Protein AF-A0A7S0UJR9-F1 (afdb_monomer_lite)

Structure (mmCIF, N/CA/C/O backbone):
data_AF-A0A7S0UJR9-F1
#
_entry.id   AF-A0A7S0UJR9-F1
#
loop_
_atom_site.group_PDB
_atom_site.id
_atom_site.type_symbol
_atom_site.label_atom_id
_atom_site.label_alt_id
_atom_site.label_comp_id
_atom_site.label_asym_id
_atom_site.label_entity_id
_atom_site.label_seq_id
_atom_site.pdbx_PDB_ins_code
_atom_site.Cartn_x
_atom_site.Cartn_y
_atom_site.Cartn_z
_atom_site.occupancy
_atom_site.B_iso_or_equiv
_atom_site.auth_seq_id
_atom_site.auth_comp_id
_atom_site.auth_asym_id
_atom_site.auth_atom_id
_atom_site.pdbx_PDB_model_num
ATOM 1 N N . ARG A 1 1 ? 11.103 0.923 15.048 1.00 47.22 1 ARG A N 1
ATOM 2 C CA . ARG A 1 1 ? 11.325 0.414 13.676 1.00 47.22 1 ARG A CA 1
ATOM 3 C C . ARG A 1 1 ? 12.821 0.228 13.534 1.00 47.22 1 ARG A C 1
ATOM 5 O O . ARG A 1 1 ? 13.529 1.209 13.718 1.00 47.22 1 ARG A O 1
ATOM 12 N N . GLU A 1 2 ? 13.294 -0.996 13.323 1.00 46.06 2 GLU A N 1
ATOM 13 C CA . GLU A 1 2 ? 14.682 -1.187 12.899 1.00 46.06 2 GLU A CA 1
ATOM 14 C C . GLU A 1 2 ? 14.841 -0.524 11.530 1.00 46.06 2 GLU A C 1
ATOM 16 O O . GLU A 1 2 ? 13.957 -0.604 10.675 1.00 46.06 2 GLU A O 1
ATOM 21 N N . SER A 1 3 ? 15.898 0.263 11.382 1.00 57.94 3 SER A N 1
ATOM 22 C CA . SER A 1 3 ? 16.197 0.978 10.153 1.00 57.94 3 SER A CA 1
ATOM 23 C C . SER A 1 3 ? 16.752 -0.008 9.132 1.00 57.94 3 SER A C 1
ATOM 25 O O . SER A 1 3 ? 17.886 -0.463 9.271 1.00 57.94 3 SER A O 1
ATOM 27 N N . GLU A 1 4 ? 15.960 -0.327 8.115 1.00 77.19 4 GLU A N 1
ATOM 28 C CA . GLU A 1 4 ? 16.410 -1.133 6.982 1.00 77.19 4 GLU A CA 1
ATOM 29 C C . GLU A 1 4 ? 17.461 -0.357 6.169 1.00 77.19 4 GLU A C 1
ATOM 31 O O . GLU A 1 4 ? 17.364 0.863 5.997 1.00 77.19 4 GLU A O 1
ATOM 36 N N . SER A 1 5 ? 18.479 -1.054 5.660 1.00 91.69 5 SER A N 1
ATOM 37 C CA . SER A 1 5 ? 19.531 -0.459 4.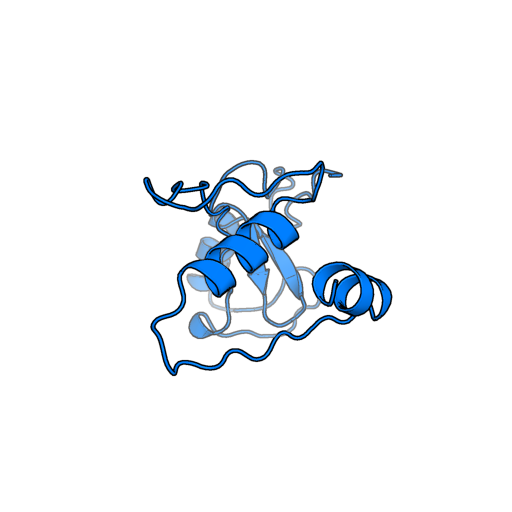823 1.00 91.69 5 SER A CA 1
ATOM 38 C C . SER A 1 5 ? 19.369 -0.880 3.364 1.00 91.69 5 SER A C 1
ATOM 40 O O . SER A 1 5 ? 18.980 -2.003 3.049 1.00 91.69 5 SER A O 1
ATOM 42 N N . CYS A 1 6 ? 19.652 0.036 2.439 1.00 93.62 6 CYS A N 1
ATOM 43 C CA . CYS A 1 6 ? 19.583 -0.245 1.014 1.00 93.62 6 CYS A CA 1
ATOM 44 C C . CYS A 1 6 ? 20.657 -1.279 0.626 1.00 93.62 6 CYS A C 1
ATOM 46 O O . CYS A 1 6 ? 21.844 -0.997 0.793 1.00 93.62 6 CYS A O 1
ATOM 48 N N . PRO A 1 7 ? 20.307 -2.404 -0.023 1.00 93.12 7 PRO A N 1
ATOM 49 C CA . PRO A 1 7 ? 21.271 -3.448 -0.394 1.00 93.12 7 PRO A CA 1
ATOM 50 C C . PRO A 1 7 ? 22.258 -3.017 -1.495 1.00 93.12 7 PRO A C 1
ATOM 52 O O . PRO A 1 7 ? 23.166 -3.765 -1.840 1.00 93.12 7 PRO A O 1
ATOM 55 N N . VAL A 1 8 ? 22.068 -1.831 -2.089 1.00 94.12 8 VAL A N 1
ATOM 56 C CA . VAL A 1 8 ? 22.910 -1.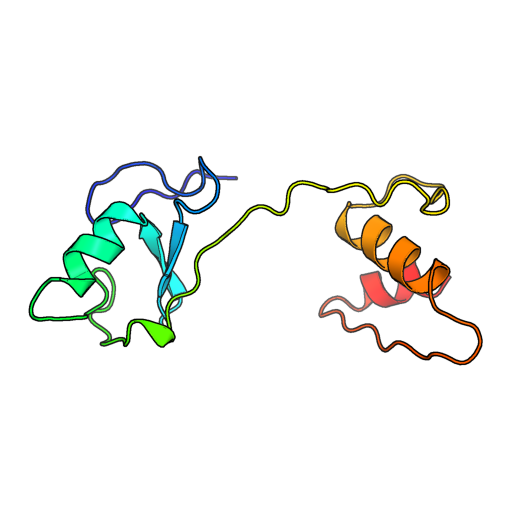304 -3.176 1.00 94.12 8 VAL A CA 1
ATOM 57 C C . VAL A 1 8 ? 23.928 -0.281 -2.672 1.00 94.12 8 VAL A C 1
ATOM 59 O O . VAL A 1 8 ? 25.074 -0.303 -3.110 1.00 94.12 8 VAL A O 1
ATOM 62 N N . CYS A 1 9 ? 23.521 0.636 -1.790 1.00 94.69 9 CYS A N 1
ATOM 63 C CA . CYS A 1 9 ? 24.383 1.721 -1.303 1.00 94.69 9 CYS A CA 1
ATOM 64 C C . CYS A 1 9 ? 24.642 1.688 0.206 1.00 94.69 9 CYS A C 1
ATOM 66 O O . CYS A 1 9 ? 25.361 2.552 0.692 1.00 94.69 9 CYS A O 1
ATOM 68 N N . ALA A 1 10 ? 24.050 0.736 0.935 1.00 93.00 10 ALA A N 1
ATOM 69 C CA . ALA A 1 10 ? 24.105 0.609 2.393 1.00 93.00 10 ALA A CA 1
ATOM 70 C C . ALA A 1 10 ? 23.595 1.836 3.184 1.00 93.00 10 ALA A C 1
ATOM 72 O O . ALA A 1 10 ? 23.702 1.865 4.406 1.00 93.00 10 ALA A O 1
ATOM 73 N N . GLU A 1 11 ? 23.003 2.834 2.515 1.00 92.12 11 GLU A N 1
ATOM 74 C CA . GLU A 1 11 ? 22.324 3.955 3.176 1.00 92.12 11 GLU A CA 1
ATOM 75 C C . GLU A 1 11 ? 21.006 3.479 3.803 1.00 92.12 11 GLU A C 1
ATOM 77 O O . GLU A 1 11 ? 20.301 2.644 3.229 1.00 92.12 11 GLU A O 1
ATOM 82 N N . THR A 1 12 ? 20.651 4.036 4.959 1.00 89.94 12 THR A N 1
ATOM 83 C CA . THR A 1 12 ? 19.357 3.808 5.613 1.00 89.94 12 THR A CA 1
ATOM 84 C C . THR A 1 12 ? 18.196 4.235 4.715 1.00 89.94 12 THR A C 1
ATOM 86 O O . THR A 1 12 ? 18.205 5.345 4.187 1.00 89.94 12 THR A O 1
ATOM 89 N N . ILE A 1 13 ? 17.175 3.385 4.582 1.00 89.81 13 ILE A N 1
ATOM 90 C CA . ILE A 1 13 ? 15.942 3.668 3.832 1.00 89.81 13 ILE A CA 1
ATOM 91 C C . ILE A 1 13 ? 14.743 3.809 4.766 1.00 89.81 13 ILE A C 1
ATOM 93 O O . ILE A 1 13 ? 14.697 3.209 5.836 1.00 89.81 13 ILE A O 1
ATOM 97 N N . GLY A 1 14 ? 13.763 4.622 4.366 1.00 79.62 14 GLY A N 1
ATOM 98 C CA . GLY A 1 14 ? 12.577 4.904 5.185 1.00 79.62 14 GLY A CA 1
ATOM 99 C C . GLY A 1 14 ? 12.792 5.961 6.276 1.00 79.62 14 GLY A C 1
ATOM 100 O O . GLY A 1 14 ? 11.911 6.159 7.100 1.00 79.62 14 GLY A O 1
ATOM 101 N N . ALA A 1 15 ? 13.938 6.655 6.278 1.00 78.94 15 ALA A N 1
ATOM 102 C CA . ALA A 1 15 ? 14.170 7.828 7.131 1.00 78.94 15 ALA A CA 1
ATOM 103 C C . ALA A 1 15 ? 13.532 9.116 6.573 1.00 78.94 15 ALA A C 1
ATOM 105 O O . ALA A 1 15 ? 13.429 10.113 7.284 1.00 78.94 15 ALA A O 1
ATOM 106 N N . LYS A 1 16 ? 13.164 9.116 5.287 1.00 77.88 16 LYS A N 1
ATOM 107 C CA . LYS A 1 16 ? 12.505 10.219 4.585 1.00 77.88 16 LYS A CA 1
ATOM 108 C C . LYS A 1 16 ? 11.374 9.668 3.730 1.00 77.88 16 LYS A C 1
ATOM 110 O O . LYS A 1 16 ? 11.513 8.594 3.137 1.00 77.88 16 LYS A O 1
ATOM 115 N N . GLU A 1 17 ? 10.298 10.434 3.637 1.00 73.75 17 GLU A N 1
ATOM 116 C CA . GLU A 1 17 ? 9.184 10.149 2.742 1.00 73.75 17 GLU A CA 1
ATOM 117 C C . GLU A 1 17 ? 9.665 10.003 1.287 1.00 73.75 17 GLU A C 1
ATOM 119 O O . GLU A 1 17 ? 10.524 10.755 0.819 1.00 73.75 17 GLU A O 1
ATOM 124 N N . GLY A 1 18 ? 9.146 9.001 0.573 1.00 77.69 18 GLY A N 1
ATOM 125 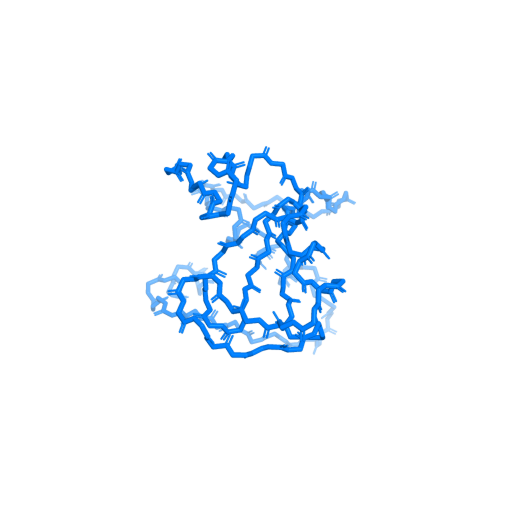C CA . GLY A 1 18 ? 9.462 8.771 -0.837 1.00 77.69 18 GLY A CA 1
ATOM 126 C C . GLY A 1 18 ? 10.860 8.204 -1.106 1.00 77.69 18 GLY A C 1
ATOM 127 O O . GLY A 1 18 ? 11.197 7.950 -2.261 1.00 77.69 18 GLY A O 1
ATOM 128 N N . ASP A 1 19 ? 11.682 7.967 -0.077 1.00 87.62 19 ASP A N 1
ATOM 129 C CA . ASP A 1 19 ? 13.036 7.418 -0.243 1.00 87.62 19 ASP A CA 1
ATOM 130 C C . ASP A 1 19 ? 13.069 5.880 -0.251 1.00 87.62 19 ASP A C 1
ATOM 132 O O . ASP A 1 19 ? 14.099 5.283 -0.555 1.00 87.62 19 ASP A O 1
ATOM 136 N N . MET A 1 20 ? 11.946 5.214 0.033 1.00 91.25 20 MET A N 1
ATOM 137 C CA . MET A 1 20 ? 11.812 3.755 -0.004 1.00 91.25 20 MET A CA 1
ATOM 138 C C . MET A 1 20 ? 10.954 3.313 -1.194 1.00 91.25 20 MET A C 1
ATOM 140 O O . MET A 1 20 ? 9.836 3.791 -1.386 1.00 91.25 20 MET A O 1
ATOM 144 N N . VAL A 1 21 ? 11.466 2.353 -1.966 1.00 93.88 21 VAL A N 1
ATOM 145 C CA . VAL A 1 21 ? 10.751 1.712 -3.076 1.00 93.88 21 VAL A CA 1
ATOM 146 C C . VAL A 1 21 ? 10.680 0.209 -2.845 1.00 93.88 21 VAL A C 1
ATOM 148 O O . VAL A 1 21 ? 11.696 -0.432 -2.568 1.00 93.88 21 VAL A O 1
ATOM 151 N N . VAL A 1 22 ? 9.487 -0.358 -3.000 1.00 94.94 22 VAL A N 1
ATOM 152 C CA . VAL A 1 22 ? 9.223 -1.796 -2.929 1.00 94.94 22 VAL A CA 1
ATOM 153 C C . VAL A 1 22 ? 9.129 -2.354 -4.347 1.00 94.94 22 VAL A C 1
ATOM 155 O O . VAL A 1 22 ? 8.344 -1.883 -5.173 1.00 94.94 22 VAL A O 1
ATOM 158 N N . LEU A 1 23 ? 9.948 -3.363 -4.645 1.00 95.06 23 LEU A N 1
ATOM 159 C CA . LEU A 1 23 ? 9.896 -4.097 -5.911 1.00 95.06 23 LEU A CA 1
ATOM 160 C C . LEU A 1 23 ? 8.743 -5.117 -5.882 1.00 95.06 23 LEU A C 1
ATOM 162 O O . LEU A 1 23 ? 8.389 -5.592 -4.805 1.00 95.06 23 LEU A O 1
ATOM 166 N N . PRO A 1 24 ? 8.252 -5.611 -7.036 1.00 95.31 24 PRO A N 1
ATOM 167 C CA . PRO A 1 24 ? 7.179 -6.623 -7.085 1.00 95.31 24 PRO A CA 1
ATOM 168 C C . PRO A 1 24 ? 7.540 -7.976 -6.441 1.00 95.31 24 PRO A C 1
ATOM 170 O O . PRO A 1 24 ? 6.708 -8.870 -6.322 1.00 95.31 24 PRO A O 1
ATOM 173 N N . CYS A 1 25 ? 8.800 -8.160 -6.044 1.00 95.69 25 CYS A N 1
ATOM 174 C CA . CYS A 1 25 ? 9.270 -9.308 -5.272 1.00 95.69 25 CYS A CA 1
ATOM 175 C C . CYS A 1 25 ? 9.252 -9.087 -3.748 1.00 95.69 25 CYS A C 1
ATOM 177 O O . CYS A 1 25 ? 9.730 -9.955 -3.028 1.00 95.69 25 CYS A O 1
ATOM 179 N N . GLY A 1 26 ? 8.789 -7.928 -3.270 1.00 93.00 26 GLY A N 1
ATOM 180 C CA . GLY A 1 26 ? 8.746 -7.549 -1.854 1.00 93.00 26 GLY A CA 1
ATOM 181 C C . GLY A 1 26 ? 10.035 -6.929 -1.303 1.00 93.00 26 GLY A C 1
ATOM 182 O O . GLY A 1 26 ? 10.015 -6.347 -0.225 1.00 93.00 26 GLY A O 1
ATOM 183 N N . HIS A 1 27 ? 11.156 -6.999 -2.027 1.00 95.06 27 HIS A N 1
ATOM 184 C CA . HIS A 1 27 ? 12.411 -6.404 -1.563 1.00 95.06 27 HIS A CA 1
ATOM 185 C C . HIS A 1 27 ? 12.420 -4.879 -1.698 1.00 95.06 27 HIS A C 1
ATOM 187 O O . HIS A 1 27 ? 11.948 -4.331 -2.697 1.00 95.06 27 HIS A O 1
ATOM 193 N N . MET A 1 28 ? 13.042 -4.219 -0.722 1.00 94.19 28 MET A N 1
ATOM 194 C CA . MET A 1 28 ? 13.112 -2.763 -0.616 1.00 94.19 28 MET A CA 1
ATOM 195 C C . MET A 1 28 ? 14.472 -2.224 -1.071 1.00 94.19 28 MET A C 1
ATOM 197 O O . MET A 1 28 ? 15.514 -2.839 -0.839 1.00 94.19 28 MET A O 1
ATOM 201 N N . ILE A 1 29 ? 14.461 -1.073 -1.745 1.00 94.44 29 ILE A N 1
ATOM 202 C CA . ILE A 1 29 ? 15.650 -0.359 -2.237 1.00 94.44 29 ILE A CA 1
ATOM 203 C C . ILE A 1 29 ? 15.392 1.148 -2.114 1.00 94.44 29 ILE A C 1
ATOM 205 O O . ILE A 1 29 ? 14.246 1.586 -2.212 1.00 94.44 29 ILE A O 1
ATOM 209 N N . CYS A 1 30 ? 16.439 1.963 -1.939 1.00 94.56 30 CYS A N 1
ATOM 210 C CA . CYS A 1 30 ? 16.261 3.415 -1.951 1.00 94.56 30 CYS A CA 1
ATOM 211 C C . CYS A 1 30 ? 15.835 3.940 -3.333 1.00 94.56 30 CYS A C 1
ATOM 213 O O . CYS A 1 30 ? 16.192 3.375 -4.381 1.00 94.56 30 CYS A O 1
ATOM 215 N N . PHE A 1 31 ? 15.125 5.068 -3.360 1.00 93.38 31 PHE A N 1
ATOM 216 C CA . PHE A 1 31 ? 14.657 5.682 -4.606 1.00 93.38 31 PHE A CA 1
ATOM 217 C C . PHE A 1 31 ? 15.816 6.019 -5.560 1.00 93.38 31 PHE A C 1
ATOM 219 O O . PHE A 1 31 ? 15.759 5.733 -6.761 1.00 93.38 31 PHE A O 1
ATOM 226 N N . LYS A 1 32 ? 16.934 6.532 -5.023 1.00 94.25 32 LYS A N 1
ATOM 227 C CA . LYS A 1 32 ? 18.140 6.860 -5.807 1.00 94.25 32 LYS A CA 1
ATOM 228 C C . LYS A 1 32 ? 18.705 5.645 -6.549 1.00 94.25 32 LYS A C 1
ATOM 230 O O . LYS A 1 32 ? 19.056 5.750 -7.725 1.00 94.25 32 LYS A O 1
ATOM 235 N N . CYS A 1 33 ? 18.812 4.498 -5.876 1.00 94.94 33 CYS A N 1
ATOM 236 C CA . CYS A 1 33 ? 19.354 3.279 -6.477 1.00 94.94 33 CYS A CA 1
ATOM 237 C C . CYS A 1 33 ? 18.369 2.649 -7.461 1.00 94.94 33 CYS A C 1
ATOM 239 O O . CYS A 1 33 ? 18.788 2.181 -8.519 1.00 94.94 33 CYS A O 1
ATOM 241 N N . THR A 1 34 ? 17.069 2.728 -7.180 1.00 94.81 34 THR A N 1
ATOM 242 C CA . THR A 1 34 ? 16.027 2.296 -8.118 1.00 94.81 34 THR A CA 1
ATOM 243 C C . THR A 1 34 ? 16.125 3.048 -9.448 1.00 94.81 34 THR A C 1
ATOM 245 O O . THR A 1 34 ? 16.170 2.414 -10.501 1.00 94.81 34 THR A O 1
ATOM 248 N N . ARG A 1 35 ? 16.286 4.382 -9.427 1.00 93.94 35 ARG A N 1
ATOM 249 C CA . ARG A 1 35 ? 16.495 5.177 -10.654 1.00 93.94 35 ARG A CA 1
ATOM 250 C C . ARG A 1 35 ? 17.719 4.729 -11.453 1.00 93.94 35 ARG A C 1
ATOM 252 O O . ARG A 1 35 ? 17.641 4.633 -12.674 1.00 93.94 35 ARG A O 1
ATOM 259 N N . LYS A 1 36 ? 18.838 4.423 -10.786 1.00 94.00 36 LYS A N 1
ATOM 260 C CA . LYS A 1 36 ? 20.046 3.912 -11.462 1.00 94.00 36 LYS A CA 1
ATOM 261 C C . LYS A 1 36 ? 19.780 2.577 -12.167 1.00 94.00 36 LYS A C 1
ATOM 263 O O . LYS A 1 36 ? 20.228 2.393 -13.294 1.00 94.00 36 LYS A O 1
ATOM 268 N N . ILE A 1 37 ? 19.024 1.674 -11.538 1.00 93.81 37 ILE A N 1
ATOM 269 C CA . ILE A 1 37 ? 18.656 0.375 -12.128 1.00 93.81 37 ILE A CA 1
ATOM 270 C C . ILE A 1 37 ? 17.725 0.556 -13.335 1.00 93.81 37 ILE A C 1
ATOM 272 O O . ILE A 1 37 ? 17.889 -0.143 -14.332 1.00 93.81 37 ILE A O 1
ATOM 276 N N . LEU A 1 38 ? 16.780 1.500 -13.274 1.00 92.44 38 LEU A N 1
ATOM 277 C CA . LEU A 1 38 ? 15.836 1.772 -14.365 1.00 92.44 38 LEU A CA 1
ATOM 278 C C . LEU A 1 38 ? 16.504 2.334 -15.628 1.00 92.44 38 LEU A C 1
ATOM 280 O O . LEU A 1 38 ? 16.070 2.002 -16.732 1.00 92.44 38 LEU A O 1
ATOM 284 N N . ILE A 1 39 ? 17.550 3.153 -15.457 1.00 92.06 39 ILE A N 1
ATOM 285 C CA . ILE A 1 39 ? 18.372 3.701 -16.552 1.00 92.06 39 ILE A CA 1
ATOM 286 C C . ILE A 1 39 ? 19.290 2.622 -17.150 1.00 92.06 39 ILE A C 1
ATOM 288 O O . ILE A 1 39 ? 19.625 2.670 -18.332 1.00 92.06 39 ILE A O 1
ATOM 292 N N . GLY A 1 40 ? 19.709 1.649 -16.338 1.00 84.94 40 GLY A N 1
ATOM 293 C CA . GLY A 1 40 ? 20.543 0.538 -16.777 1.00 84.94 40 GLY A CA 1
ATOM 294 C C . GLY A 1 40 ? 19.833 -0.433 -17.728 1.00 84.94 40 GLY A C 1
ATOM 295 O O . GLY A 1 40 ? 18.614 -0.453 -17.875 1.00 84.94 40 GLY A O 1
ATOM 296 N N . SER A 1 41 ? 20.619 -1.310 -18.351 1.00 73.81 41 SER A N 1
ATOM 297 C CA . SER A 1 41 ? 20.147 -2.289 -19.341 1.00 73.81 41 SER A CA 1
ATOM 298 C C . SER A 1 41 ? 19.450 -3.520 -18.742 1.00 73.81 41 SER A C 1
ATOM 300 O O . SER A 1 41 ? 18.803 -4.272 -19.467 1.00 73.81 41 SER A O 1
ATOM 302 N N . SER A 1 42 ? 19.554 -3.752 -17.427 1.00 83.12 42 SER A N 1
ATOM 303 C CA . SER A 1 42 ? 19.008 -4.940 -16.757 1.00 83.12 42 SER A CA 1
ATOM 304 C C . SER A 1 42 ? 18.161 -4.569 -15.539 1.00 83.12 42 SER A C 1
ATOM 306 O O . SER A 1 42 ? 18.678 -4.407 -14.433 1.00 83.12 42 SER A O 1
ATOM 308 N N . ARG A 1 43 ? 16.839 -4.540 -15.723 1.00 91.25 43 ARG A N 1
ATOM 309 C CA . ARG A 1 43 ? 15.845 -4.284 -14.668 1.00 91.25 43 ARG A CA 1
ATOM 310 C C . ARG A 1 43 ? 15.609 -5.533 -13.817 1.00 91.25 43 ARG A C 1
ATOM 312 O O . ARG A 1 43 ? 14.659 -6.281 -14.043 1.00 91.25 43 ARG A O 1
ATOM 319 N N . ARG A 1 44 ? 16.525 -5.802 -12.883 1.00 95.31 44 ARG A N 1
ATOM 320 C CA . ARG A 1 44 ? 16.489 -6.965 -11.981 1.00 95.31 44 ARG A CA 1
ATOM 321 C C . ARG A 1 44 ? 16.702 -6.556 -10.529 1.00 95.31 44 ARG A C 1
ATOM 323 O O . ARG A 1 44 ? 17.486 -5.657 -10.242 1.00 95.31 44 ARG A O 1
ATOM 330 N N . CYS A 1 45 ? 16.000 -7.229 -9.620 1.00 95.12 45 CYS A N 1
ATOM 331 C CA . CYS A 1 45 ? 16.154 -7.036 -8.181 1.00 95.12 45 CYS A CA 1
ATOM 332 C C . CYS A 1 45 ? 17.590 -7.392 -7.737 1.00 95.12 45 CYS A C 1
ATOM 334 O O . CYS A 1 45 ? 18.032 -8.502 -8.032 1.00 95.12 45 CYS A O 1
ATOM 336 N N . PRO A 1 46 ? 18.302 -6.536 -6.985 1.00 93.62 46 PRO A N 1
ATOM 337 C CA . PRO A 1 46 ? 19.629 -6.855 -6.454 1.00 93.62 46 PRO A CA 1
ATOM 338 C C . PRO A 1 46 ? 19.645 -8.038 -5.477 1.00 93.62 46 PRO A C 1
ATOM 340 O O . PRO A 1 46 ? 20.634 -8.757 -5.430 1.00 93.62 46 PRO A O 1
ATOM 343 N N . ASN A 1 47 ? 18.547 -8.280 -4.748 1.00 94.69 47 ASN A N 1
ATOM 344 C CA . ASN A 1 47 ? 18.465 -9.371 -3.769 1.00 94.69 47 ASN A CA 1
ATOM 345 C C . ASN A 1 47 ? 18.174 -10.731 -4.417 1.00 94.69 47 ASN A C 1
ATOM 347 O O . ASN A 1 47 ? 18.893 -11.699 -4.201 1.00 94.69 47 ASN A O 1
ATOM 351 N N . CYS A 1 48 ? 17.117 -10.819 -5.232 1.00 96.38 48 CYS A N 1
ATOM 352 C CA . CYS A 1 48 ? 16.632 -12.102 -5.761 1.00 96.38 48 CYS A CA 1
ATOM 353 C C . CYS A 1 48 ? 16.780 -12.261 -7.281 1.00 96.38 48 CYS A C 1
ATOM 355 O O . CYS A 1 48 ? 16.420 -13.297 -7.834 1.00 96.38 48 CYS A O 1
ATOM 357 N N . ARG A 1 49 ? 17.282 -11.237 -7.984 1.00 95.06 49 ARG A N 1
ATOM 358 C CA . ARG A 1 49 ? 17.459 -11.194 -9.450 1.00 95.06 49 ARG A CA 1
ATOM 359 C C . ARG A 1 49 ? 16.177 -11.326 -10.282 1.00 95.06 49 ARG A C 1
ATOM 361 O O . ARG A 1 49 ? 16.269 -11.359 -11.510 1.00 95.06 49 ARG A O 1
ATOM 368 N N . ARG A 1 50 ? 14.990 -11.322 -9.660 1.00 96.75 50 ARG A N 1
ATOM 369 C CA . ARG A 1 50 ? 13.700 -11.272 -10.367 1.00 96.75 50 ARG A CA 1
ATOM 370 C C . ARG A 1 50 ? 13.613 -10.003 -11.222 1.00 96.75 50 ARG A C 1
ATOM 372 O O . ARG A 1 50 ? 13.929 -8.912 -10.741 1.00 96.75 50 ARG A O 1
ATOM 379 N N . GLY A 1 51 ? 13.222 -10.162 -12.486 1.00 95.56 51 GLY A N 1
ATOM 380 C CA . GLY A 1 51 ? 12.976 -9.044 -13.397 1.00 95.56 51 GLY A CA 1
ATOM 381 C C . GLY A 1 51 ? 11.726 -8.256 -13.004 1.00 95.56 51 GLY A C 1
ATOM 382 O O . GLY A 1 51 ? 10.803 -8.830 -12.426 1.00 95.56 51 GLY A O 1
ATOM 383 N N . PHE A 1 52 ? 11.700 -6.961 -13.306 1.00 94.38 52 PHE A N 1
ATOM 384 C CA . PHE A 1 52 ? 10.556 -6.089 -13.027 1.00 94.38 52 PHE A CA 1
ATOM 385 C C . PHE A 1 52 ? 10.414 -4.978 -14.074 1.00 94.38 52 PHE A C 1
ATOM 387 O O . PHE A 1 52 ? 11.377 -4.609 -14.754 1.00 94.38 52 PHE A O 1
ATOM 394 N N . LYS A 1 53 ? 9.208 -4.424 -14.192 1.00 93.25 53 LYS A N 1
ATOM 395 C CA . LYS A 1 53 ? 8.894 -3.220 -14.966 1.00 93.25 53 LYS A CA 1
ATOM 396 C C . LYS A 1 53 ? 8.747 -2.021 -14.032 1.00 93.25 53 LYS A C 1
ATOM 398 O O . LYS A 1 53 ? 8.426 -2.161 -12.860 1.00 93.25 53 LYS A O 1
ATOM 403 N N . GLU A 1 54 ? 8.963 -0.826 -14.572 1.00 91.88 54 GLU A N 1
ATOM 404 C CA . GLU A 1 54 ? 8.858 0.427 -13.812 1.00 91.88 54 GLU A CA 1
ATOM 405 C C . GLU A 1 54 ? 7.452 0.661 -13.243 1.00 91.88 54 GLU A C 1
ATOM 407 O O . GLU A 1 54 ? 7.317 1.054 -12.092 1.00 91.88 54 GLU A O 1
ATOM 412 N N . ALA A 1 55 ? 6.413 0.321 -14.011 1.00 91.38 55 ALA A N 1
ATOM 413 C CA . ALA A 1 55 ? 5.015 0.442 -13.592 1.00 91.38 55 ALA A CA 1
ATOM 414 C C . ALA A 1 55 ? 4.617 -0.487 -12.425 1.00 91.38 55 ALA A C 1
ATOM 416 O O . ALA A 1 55 ? 3.524 -0.352 -11.890 1.00 91.38 55 ALA A O 1
ATOM 417 N N . GLU A 1 56 ? 5.473 -1.441 -12.047 1.00 90.50 56 GLU A N 1
ATOM 418 C CA . GLU A 1 56 ? 5.226 -2.394 -10.954 1.00 90.50 56 GLU A CA 1
ATOM 419 C C . GLU A 1 56 ? 5.899 -1.967 -9.638 1.00 90.50 56 GLU A C 1
ATOM 421 O O . GLU A 1 56 ? 5.874 -2.710 -8.658 1.00 90.50 56 GLU A O 1
ATOM 426 N N . LEU A 1 57 ? 6.557 -0.805 -9.617 1.00 92.81 57 LEU A N 1
ATOM 427 C CA . LEU A 1 57 ? 7.245 -0.286 -8.440 1.00 92.81 57 LEU A CA 1
ATOM 428 C C . LEU A 1 57 ? 6.276 0.489 -7.546 1.00 92.81 57 LEU A C 1
ATOM 430 O O . LEU A 1 57 ? 5.536 1.347 -8.024 1.00 92.81 57 LEU A O 1
ATOM 434 N N . ALA A 1 58 ? 6.337 0.238 -6.239 1.00 92.75 58 ALA A N 1
ATOM 435 C CA . ALA A 1 58 ? 5.584 0.995 -5.245 1.00 92.75 58 ALA A CA 1
ATOM 436 C C . ALA A 1 58 ? 6.529 1.909 -4.459 1.00 92.75 58 ALA A C 1
ATOM 438 O O . ALA A 1 58 ? 7.483 1.436 -3.841 1.00 92.75 58 ALA A O 1
ATOM 439 N N . ILE A 1 59 ? 6.271 3.216 -4.480 1.00 90.38 59 ILE A N 1
ATOM 440 C CA . ILE A 1 59 ? 7.006 4.199 -3.675 1.00 90.38 59 ILE A CA 1
ATOM 441 C C . ILE A 1 59 ? 6.246 4.390 -2.364 1.00 90.38 59 ILE A C 1
ATOM 443 O O . ILE A 1 59 ? 5.034 4.603 -2.375 1.00 90.38 59 ILE A O 1
ATOM 447 N N . VAL A 1 60 ? 6.953 4.291 -1.240 1.00 85.75 60 VAL A N 1
ATOM 448 C CA . VAL A 1 60 ? 6.356 4.446 0.087 1.00 85.75 60 VAL A CA 1
ATOM 449 C C . VAL A 1 60 ? 6.368 5.920 0.469 1.00 85.75 60 VAL A C 1
ATOM 451 O O . VAL A 1 60 ? 7.429 6.523 0.642 1.00 85.75 60 VAL A O 1
ATOM 454 N N . PHE A 1 61 ? 5.172 6.474 0.619 1.00 80.06 61 PHE A N 1
ATOM 455 C CA . PHE A 1 61 ? 4.934 7.800 1.170 1.00 80.06 61 PHE A CA 1
ATOM 456 C C . PHE A 1 61 ? 4.360 7.639 2.580 1.00 80.06 61 PHE A C 1
ATOM 458 O O . PHE A 1 61 ? 3.469 6.812 2.796 1.00 80.06 61 PHE A O 1
ATOM 465 N N . GLU A 1 62 ? 4.882 8.386 3.547 1.00 68.25 62 GLU A N 1
ATOM 466 C CA . GLU A 1 62 ? 4.176 8.598 4.802 1.00 68.25 62 GLU A CA 1
ATOM 467 C C . GLU A 1 62 ? 3.095 9.627 4.495 1.00 68.25 62 GLU A C 1
ATOM 469 O O . GLU A 1 62 ? 3.404 10.760 4.154 1.00 68.25 62 GLU A O 1
ATOM 474 N N . GLN A 1 63 ? 1.822 9.235 4.567 1.00 58.75 63 GLN A N 1
ATOM 475 C CA . GLN A 1 63 ? 0.771 10.242 4.616 1.00 58.75 63 GLN A CA 1
ATOM 476 C C . GLN A 1 63 ? 1.052 11.112 5.840 1.00 58.75 63 GLN A C 1
ATOM 478 O O . GLN A 1 63 ? 0.896 10.642 6.969 1.00 58.75 63 GLN A O 1
ATOM 483 N N . GLU A 1 64 ? 1.443 12.371 5.629 1.00 49.22 64 GLU A N 1
ATOM 484 C CA . GLU A 1 64 ? 1.205 13.367 6.661 1.00 49.22 64 GLU A CA 1
ATOM 485 C C . GLU A 1 64 ? -0.285 13.298 6.987 1.00 49.22 64 GLU A C 1
ATOM 487 O O . GLU A 1 64 ? -1.131 13.260 6.085 1.00 49.22 64 GLU A O 1
ATOM 492 N N . GLU A 1 65 ? -0.603 13.225 8.278 1.00 48.00 65 GLU A N 1
ATOM 493 C CA . GLU A 1 65 ? -1.961 13.392 8.767 1.00 48.00 65 GLU A CA 1
ATOM 494 C C . GLU A 1 65 ? -2.407 14.812 8.399 1.00 48.00 65 GLU A C 1
ATOM 496 O O . GLU A 1 65 ? -2.351 15.748 9.194 1.00 48.00 65 GLU A O 1
ATOM 501 N N . GLY A 1 66 ? -2.854 14.983 7.155 1.00 42.28 66 GLY A N 1
ATOM 502 C CA . GLY A 1 66 ? -3.688 16.079 6.720 1.00 42.28 66 GLY A CA 1
ATOM 503 C C . GLY A 1 66 ? -4.996 15.921 7.464 1.00 42.28 66 GLY A C 1
ATOM 504 O O . GLY A 1 66 ? -5.956 15.370 6.931 1.00 42.28 66 GLY A O 1
ATOM 505 N N . GLY A 1 67 ? -4.991 16.332 8.733 1.00 41.94 67 GLY A N 1
ATOM 506 C CA . GLY A 1 67 ? -6.158 16.373 9.582 1.00 41.94 67 GLY A CA 1
ATOM 507 C C . GLY A 1 67 ? -7.242 17.091 8.807 1.00 41.94 67 GLY A C 1
ATOM 508 O O . GLY A 1 67 ? -7.156 18.301 8.582 1.00 41.94 67 GLY A O 1
ATOM 509 N N . ALA A 1 68 ? -8.239 16.325 8.368 1.00 42.91 68 ALA A N 1
ATOM 510 C CA . ALA A 1 68 ? -9.492 16.872 7.911 1.00 42.91 68 ALA A CA 1
ATOM 511 C C . ALA A 1 68 ? -9.987 17.770 9.048 1.00 42.91 68 ALA A C 1
ATOM 513 O O . ALA A 1 68 ? -10.394 17.302 10.115 1.00 42.91 68 ALA A O 1
ATOM 514 N N . LYS A 1 69 ? -9.831 19.082 8.850 1.00 44.91 69 LYS A N 1
ATOM 515 C CA . LYS A 1 69 ? -10.329 20.123 9.738 1.00 44.91 69 LYS A CA 1
ATOM 516 C C . LYS A 1 69 ? -11.850 19.999 9.736 1.00 44.91 69 LYS A C 1
ATOM 518 O O . LYS A 1 69 ? -12.506 20.562 8.869 1.00 44.91 69 LYS A O 1
ATOM 523 N N . GLY A 1 70 ? -12.378 19.208 10.666 1.00 51.97 70 GLY A N 1
ATOM 524 C CA . GLY A 1 70 ? -13.814 18.992 10.831 1.00 51.97 70 GLY A CA 1
ATOM 525 C C . GLY A 1 70 ? -14.235 17.646 11.424 1.00 51.97 70 GLY A C 1
ATOM 526 O O . GLY A 1 70 ? -15.403 17.510 11.760 1.00 51.97 70 GLY A O 1
ATOM 527 N N . ALA A 1 71 ? -13.336 16.668 11.576 1.00 53.00 71 ALA A N 1
ATOM 528 C CA . ALA A 1 71 ? -13.753 15.312 11.928 1.00 53.00 71 ALA A CA 1
ATOM 529 C C . ALA A 1 71 ? -14.023 15.132 13.433 1.00 53.00 71 ALA A C 1
ATOM 531 O O . ALA A 1 71 ? -13.172 15.429 14.277 1.00 53.00 71 ALA A O 1
ATOM 532 N N . THR A 1 72 ? -15.207 14.601 13.734 1.00 61.25 72 THR A N 1
ATOM 533 C CA . THR A 1 72 ? -15.730 14.208 15.048 1.00 61.25 72 THR A CA 1
ATOM 534 C C . THR A 1 72 ? -14.659 13.673 16.014 1.00 61.25 72 THR A C 1
ATOM 536 O O . THR A 1 72 ? -13.809 12.852 15.652 1.00 61.25 72 THR A O 1
ATOM 539 N N . GLU A 1 73 ? -14.698 14.134 17.269 1.00 69.25 73 GLU A N 1
ATOM 540 C CA . GLU A 1 73 ? -13.794 13.674 18.327 1.00 69.25 73 GLU A CA 1
ATOM 541 C C . GLU A 1 73 ? -14.054 12.193 18.652 1.00 69.25 73 GLU A C 1
ATOM 543 O O . GLU A 1 73 ? -15.111 11.826 19.168 1.00 69.25 73 GLU A O 1
ATOM 548 N N . VAL A 1 74 ? -13.075 11.330 18.364 1.00 72.94 74 VAL A N 1
ATOM 549 C CA . VAL A 1 74 ? -13.110 9.913 18.748 1.00 72.94 74 VAL A CA 1
ATOM 550 C C . VAL A 1 74 ? -12.621 9.800 20.190 1.00 72.94 74 VAL A C 1
ATOM 552 O O . VAL A 1 74 ? -11.442 10.011 20.471 1.00 72.94 74 VAL A O 1
ATOM 555 N N . LYS A 1 75 ? -13.523 9.478 21.121 1.00 74.56 75 LYS A N 1
ATOM 556 C CA . LYS A 1 75 ? -13.190 9.328 22.544 1.00 74.56 75 LYS A CA 1
ATOM 557 C C . LYS A 1 75 ? -12.495 7.993 22.807 1.00 74.56 75 LYS A C 1
ATOM 559 O O . LYS A 1 75 ? -13.104 6.941 22.641 1.00 74.56 75 LYS A O 1
ATOM 564 N N . GLY A 1 76 ? -11.254 8.040 23.286 1.00 72.00 76 GLY A N 1
ATOM 565 C CA . GLY A 1 76 ? -10.495 6.866 23.725 1.00 72.00 76 GLY A CA 1
ATOM 566 C C . GLY A 1 76 ? -9.038 6.890 23.267 1.00 72.00 76 GLY A C 1
ATOM 567 O O . GLY A 1 76 ? -8.640 7.735 22.470 1.00 72.00 76 GLY A O 1
ATOM 568 N N . SER A 1 77 ? -8.237 5.955 23.783 1.00 76.81 77 SER A N 1
ATOM 569 C CA . SER A 1 77 ? -6.840 5.772 23.370 1.00 76.81 77 SER A CA 1
ATOM 570 C C . SER A 1 77 ? -6.758 4.646 22.341 1.00 76.81 77 SER A C 1
ATOM 572 O O . SER A 1 77 ? -6.562 3.482 22.689 1.00 76.81 77 SER A O 1
ATOM 574 N N . TYR A 1 78 ? -6.971 4.991 21.072 1.00 82.75 78 TYR A N 1
ATOM 575 C CA . TYR A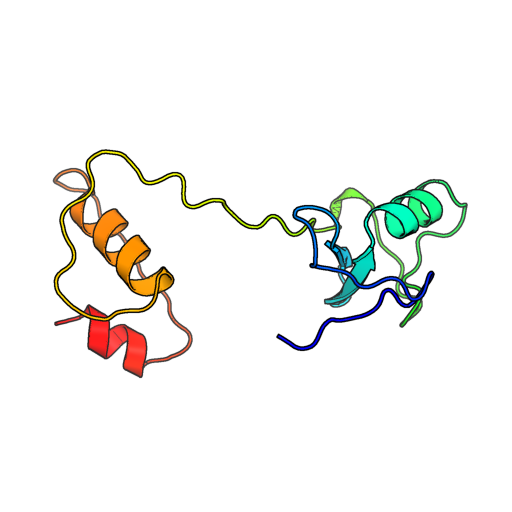 1 78 ? -6.923 4.049 19.953 1.00 82.75 78 TYR A CA 1
ATOM 576 C C . TYR A 1 78 ? -5.793 4.402 18.986 1.00 82.75 78 TYR A C 1
ATOM 578 O O . TYR A 1 78 ? -5.346 5.546 18.914 1.00 82.75 78 TYR A O 1
ATOM 586 N N . SER A 1 79 ? -5.324 3.410 18.224 1.00 77.50 79 SER A N 1
ATOM 587 C CA . SER A 1 79 ? -4.303 3.640 17.196 1.00 77.50 79 SER A CA 1
ATOM 588 C C . SER A 1 79 ? -4.811 4.567 16.083 1.00 77.50 79 SER A C 1
ATOM 590 O O . SER A 1 79 ? -6.013 4.628 15.815 1.00 77.50 79 SER A O 1
ATOM 592 N N . THR A 1 80 ? -3.896 5.230 15.372 1.00 79.56 80 THR A N 1
ATOM 593 C CA . THR A 1 80 ? -4.231 6.167 14.281 1.00 79.56 80 THR A CA 1
ATOM 594 C C . THR A 1 80 ? -5.066 5.520 13.172 1.00 79.56 80 THR A C 1
ATOM 596 O O . THR A 1 80 ? -5.949 6.163 12.615 1.00 79.56 80 THR A O 1
ATOM 599 N N . LYS A 1 81 ? -4.881 4.217 12.910 1.00 81.75 81 LYS A N 1
ATOM 600 C CA . LYS A 1 81 ? -5.701 3.458 11.949 1.00 81.75 81 LYS A CA 1
ATOM 601 C C . LYS A 1 81 ? -7.168 3.378 12.369 1.00 81.75 81 LYS A C 1
ATOM 603 O O . LYS A 1 81 ? -8.051 3.608 11.550 1.00 81.75 81 LYS A O 1
ATOM 608 N N . VAL A 1 82 ? -7.418 3.066 13.641 1.00 83.81 82 VAL A N 1
ATOM 609 C CA . VAL A 1 82 ? -8.777 2.947 14.190 1.00 83.81 82 VAL A CA 1
ATOM 610 C C . VAL A 1 82 ? -9.440 4.318 14.240 1.00 83.81 82 VAL A C 1
ATOM 612 O O . VAL A 1 82 ? -10.573 4.464 13.797 1.00 83.81 82 VAL A O 1
ATOM 615 N N . VAL A 1 83 ? -8.718 5.342 14.702 1.00 84.62 83 VAL A N 1
ATOM 616 C CA . VAL A 1 83 ? -9.236 6.717 14.755 1.00 84.62 83 VAL A CA 1
ATOM 617 C C . VAL A 1 83 ? -9.629 7.214 13.361 1.00 84.62 83 VAL A C 1
ATOM 619 O O . VAL A 1 83 ? -10.724 7.748 13.191 1.00 84.62 83 VAL A O 1
ATOM 622 N N . SER A 1 84 ? -8.779 7.010 12.352 1.00 82.56 84 SER A N 1
ATOM 623 C CA . SER A 1 84 ? -9.071 7.414 10.971 1.00 82.56 84 SER A CA 1
ATOM 624 C C . SER A 1 84 ? -10.224 6.624 10.353 1.00 82.56 84 SER A C 1
ATOM 626 O O . SER A 1 84 ? -11.0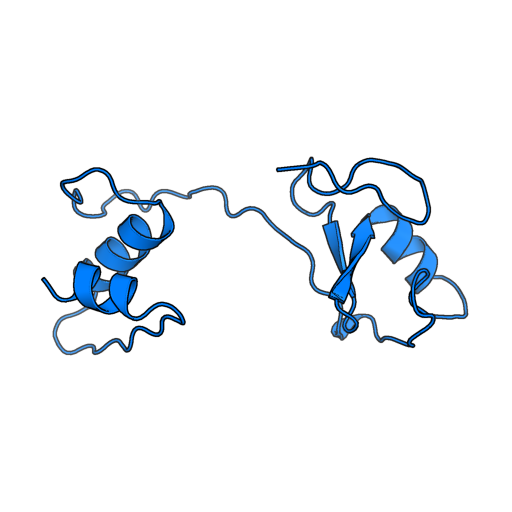59 7.214 9.671 1.00 82.56 84 SER A O 1
ATOM 628 N N . LEU A 1 85 ? -10.318 5.319 10.627 1.00 86.88 85 LEU A N 1
ATOM 629 C CA . LEU A 1 85 ? -11.444 4.491 10.192 1.00 86.88 85 LEU A CA 1
ATOM 630 C C . LEU A 1 85 ? -12.771 4.996 10.776 1.00 86.88 85 LEU A C 1
ATOM 632 O O . LEU A 1 85 ? -13.718 5.218 10.029 1.00 86.88 85 LEU A O 1
ATOM 636 N N . VAL A 1 86 ? -12.830 5.208 12.096 1.00 86.44 86 VAL A N 1
ATOM 637 C CA . VAL A 1 86 ? -14.041 5.676 12.789 1.00 86.44 86 VAL A CA 1
ATOM 638 C C . VAL A 1 86 ? -14.475 7.038 12.258 1.00 86.44 86 VAL A C 1
ATOM 640 O O . VAL A 1 86 ? -15.650 7.223 11.960 1.00 86.44 86 VAL A O 1
ATOM 643 N N . ARG A 1 87 ? -13.537 7.974 12.068 1.00 85.81 87 ARG A N 1
ATOM 644 C CA . ARG A 1 87 ? -13.830 9.274 11.443 1.00 85.81 87 ARG A CA 1
ATOM 645 C C . ARG A 1 87 ? -14.413 9.111 10.042 1.00 85.81 87 ARG A C 1
ATOM 647 O O . ARG A 1 87 ? -15.452 9.688 9.755 1.00 85.81 87 ARG A O 1
ATOM 654 N N . GLY A 1 88 ? -13.797 8.269 9.212 1.00 86.25 88 GLY A N 1
ATOM 655 C CA . GLY A 1 88 ? -14.284 7.994 7.861 1.00 86.25 88 GLY A CA 1
ATOM 656 C C . GLY A 1 88 ? -15.701 7.420 7.831 1.00 86.25 88 GLY A C 1
ATOM 657 O O . GLY A 1 88 ? -16.468 7.783 6.949 1.00 86.25 88 GLY A O 1
ATOM 658 N N . ILE A 1 89 ? -16.066 6.570 8.798 1.00 86.56 89 ILE A N 1
ATOM 659 C CA . ILE A 1 89 ? -17.427 6.025 8.928 1.00 86.56 89 ILE A CA 1
ATOM 660 C C . ILE A 1 89 ? -18.414 7.098 9.410 1.00 86.56 89 ILE A C 1
ATOM 662 O O . ILE A 1 89 ? -19.521 7.178 8.885 1.00 86.56 89 ILE A O 1
ATOM 666 N N . LEU A 1 90 ? -18.031 7.916 10.397 1.00 84.56 90 LEU A N 1
ATOM 667 C CA . LEU A 1 90 ? -18.886 8.976 10.949 1.00 84.56 90 LEU A CA 1
ATOM 668 C C . LEU A 1 90 ? -19.180 10.094 9.940 1.00 84.56 90 LEU A C 1
ATOM 670 O O . LEU A 1 90 ? -20.244 10.704 10.013 1.00 84.56 90 LEU A O 1
ATOM 674 N N . ASP A 1 91 ? -18.265 10.334 9.004 1.00 86.62 91 ASP A N 1
ATOM 675 C CA . ASP A 1 91 ? -18.405 11.349 7.959 1.00 86.62 91 ASP A CA 1
ATOM 676 C C . ASP A 1 91 ? -19.154 10.831 6.708 1.00 86.62 91 ASP A C 1
ATOM 678 O O . ASP A 1 91 ? -19.287 11.562 5.722 1.00 86.62 91 ASP A O 1
ATOM 682 N N . LEU A 1 92 ? -19.660 9.586 6.712 1.00 86.62 92 LEU A N 1
ATOM 683 C CA . LEU A 1 92 ? -20.410 9.040 5.576 1.00 86.62 92 LEU A CA 1
ATOM 684 C C . LEU A 1 92 ? -21.754 9.767 5.372 1.00 86.62 92 LEU A C 1
ATOM 686 O O . LEU A 1 92 ? -22.509 9.966 6.329 1.00 86.62 92 LEU A O 1
ATOM 690 N N . PRO A 1 93 ? -22.115 10.106 4.120 1.00 88.38 93 PRO A N 1
ATOM 691 C CA . PRO A 1 93 ? -23.438 10.619 3.790 1.00 88.38 93 PRO A CA 1
ATOM 692 C C . PRO A 1 93 ? -24.569 9.669 4.199 1.00 88.38 93 PRO A C 1
ATOM 694 O O . PRO A 1 93 ? -24.440 8.443 4.177 1.00 88.38 93 PRO A O 1
ATOM 697 N N . VAL A 1 94 ? -25.734 10.240 4.514 1.00 89.75 94 VAL A N 1
ATOM 698 C CA . VAL A 1 94 ? -26.933 9.455 4.834 1.00 89.75 94 VAL A CA 1
ATOM 699 C C . VAL A 1 94 ? -27.310 8.575 3.639 1.00 89.75 94 VAL A C 1
ATOM 701 O O . VAL A 1 94 ? -27.629 9.082 2.567 1.00 89.75 94 VAL A O 1
ATOM 704 N N . GLY A 1 95 ? -27.327 7.258 3.853 1.00 89.31 95 GLY A N 1
ATOM 705 C CA . GLY A 1 95 ? -27.676 6.261 2.835 1.00 89.31 95 GLY A CA 1
ATOM 706 C C . GLY A 1 95 ? -26.479 5.506 2.252 1.00 89.31 95 GLY A C 1
ATOM 707 O O . GLY A 1 95 ? -26.684 4.448 1.650 1.00 89.31 95 GLY A O 1
ATOM 708 N N . ASP A 1 96 ? -25.255 5.980 2.492 1.00 90.31 96 ASP A N 1
ATOM 709 C CA . ASP A 1 96 ? -24.040 5.289 2.069 1.00 90.31 96 ASP A CA 1
ATOM 710 C C . ASP A 1 96 ? -23.730 4.095 2.980 1.00 90.31 96 ASP A C 1
ATOM 712 O O . ASP A 1 96 ? -24.114 4.031 4.150 1.00 90.31 96 ASP A O 1
ATOM 716 N N . LYS A 1 97 ? -23.041 3.100 2.416 1.00 90.06 97 LYS A N 1
ATOM 717 C CA . LYS A 1 97 ? -22.632 1.879 3.117 1.00 90.06 97 LYS A CA 1
ATOM 718 C C . LYS A 1 97 ? -21.139 1.671 2.933 1.00 90.06 97 LYS A C 1
ATOM 720 O O . LYS A 1 97 ? -20.628 1.818 1.827 1.00 90.06 97 LYS A O 1
ATOM 725 N N . ALA A 1 98 ? -20.465 1.257 3.999 1.00 87.06 98 ALA A N 1
ATOM 726 C CA . ALA A 1 98 ? -19.063 0.865 3.971 1.00 87.06 98 ALA A CA 1
ATOM 727 C C . ALA A 1 98 ? -18.906 -0.602 4.380 1.00 87.06 98 ALA A C 1
ATOM 729 O O . ALA A 1 98 ? -19.697 -1.131 5.162 1.00 87.06 98 ALA A O 1
ATOM 730 N N . ILE A 1 99 ? -17.869 -1.251 3.850 1.00 89.38 99 ILE A N 1
ATOM 731 C CA . ILE A 1 99 ? -17.432 -2.584 4.266 1.00 89.38 99 ILE A CA 1
ATOM 732 C C . ILE A 1 99 ? -16.023 -2.432 4.827 1.00 89.38 99 ILE A C 1
ATOM 734 O O . ILE A 1 99 ? -15.142 -1.897 4.153 1.00 89.38 99 ILE A O 1
ATOM 738 N N . VAL A 1 100 ? -15.820 -2.895 6.057 1.00 88.06 100 VAL A N 1
ATOM 739 C CA . VAL A 1 100 ? -14.518 -2.875 6.724 1.00 88.06 100 VAL A CA 1
ATOM 740 C C . VAL A 1 100 ? -13.941 -4.282 6.709 1.00 88.06 100 VAL A C 1
ATOM 742 O O . VAL A 1 100 ? -14.605 -5.229 7.121 1.00 88.06 100 VAL A O 1
ATOM 745 N N . PHE A 1 101 ? -12.697 -4.406 6.254 1.00 87.06 101 PHE A N 1
ATOM 746 C CA . PHE A 1 101 ? -11.941 -5.653 6.296 1.00 87.06 101 PHE A CA 1
ATOM 747 C C . PHE A 1 101 ? -10.781 -5.521 7.281 1.00 87.06 101 PHE A C 1
ATOM 749 O O . PHE A 1 101 ? -10.122 -4.482 7.349 1.00 87.06 101 PHE A O 1
ATOM 756 N N . SER A 1 102 ? -10.518 -6.592 8.018 1.00 85.38 102 SER A N 1
ATOM 757 C CA . SER A 1 102 ? -9.373 -6.736 8.910 1.00 85.38 102 SER A CA 1
ATOM 758 C C . SER A 1 102 ? -8.918 -8.187 8.864 1.00 85.38 102 SER A C 1
ATOM 760 O O . SER A 1 102 ? -9.750 -9.084 8.785 1.00 85.38 102 SER A O 1
ATOM 762 N N . GLU A 1 103 ? -7.610 -8.412 8.938 1.00 86.31 103 GLU A N 1
ATOM 763 C CA . GLU A 1 103 ? -7.042 -9.753 9.140 1.00 86.31 103 GLU A CA 1
ATOM 764 C C . GLU A 1 103 ? -7.145 -10.215 10.603 1.00 86.31 103 GLU A C 1
ATOM 766 O O . GLU A 1 103 ? -6.967 -11.392 10.893 1.00 86.31 103 GLU A O 1
ATOM 771 N N . TRP A 1 104 ? -7.414 -9.285 11.523 1.00 85.06 104 TRP A N 1
ATOM 772 C CA . TRP A 1 104 ? -7.522 -9.545 12.955 1.00 85.06 104 TRP A CA 1
ATOM 773 C C . TRP A 1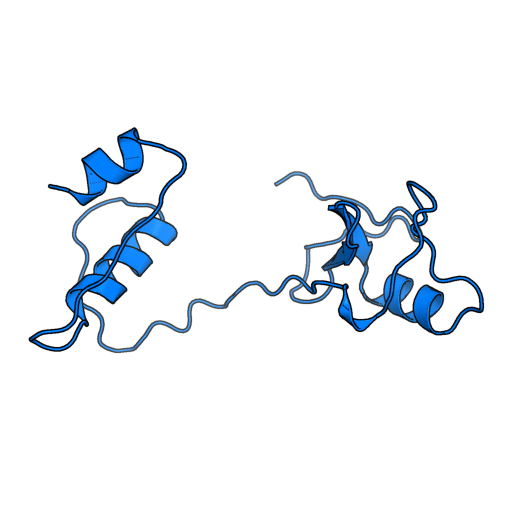 104 ? -8.983 -9.440 13.375 1.00 85.06 104 TRP A C 1
ATOM 775 O O . TRP A 1 104 ? -9.535 -8.332 13.380 1.00 85.06 104 TRP A O 1
ATOM 785 N N . ASP A 1 105 ? -9.578 -10.571 13.743 1.00 83.25 105 ASP A N 1
ATOM 786 C CA . ASP A 1 105 ? -10.974 -10.650 14.185 1.00 83.25 105 ASP A CA 1
ATOM 787 C C . ASP A 1 105 ? -11.219 -9.782 15.430 1.00 83.25 105 ASP A C 1
ATOM 789 O O . ASP A 1 105 ? -12.180 -9.014 15.461 1.00 83.25 105 ASP A O 1
ATOM 793 N N . ASP A 1 106 ? -10.277 -9.766 16.383 1.00 81.56 106 ASP A N 1
ATOM 794 C CA . ASP A 1 106 ? -10.326 -8.913 17.583 1.00 81.56 106 ASP A CA 1
ATOM 795 C C . ASP A 1 106 ? -10.500 -7.420 17.249 1.00 81.56 106 ASP A C 1
ATOM 797 O O . ASP A 1 106 ? -11.128 -6.662 17.993 1.00 81.56 106 ASP A O 1
ATOM 801 N N . MET A 1 107 ? -9.944 -6.970 16.118 1.00 81.38 107 MET A N 1
ATOM 802 C CA . MET A 1 107 ? -10.083 -5.581 15.682 1.00 81.38 107 MET A CA 1
ATOM 803 C C . MET A 1 107 ? -11.496 -5.304 15.165 1.00 81.38 107 MET A C 1
ATOM 805 O O . MET A 1 107 ? -12.040 -4.244 15.469 1.00 81.38 107 MET A O 1
ATOM 809 N N . LEU A 1 108 ? -12.108 -6.255 14.448 1.00 82.00 108 LEU A N 1
ATOM 810 C CA . LEU A 1 108 ? -13.502 -6.153 14.002 1.00 82.00 108 LEU A CA 1
ATOM 811 C C . LEU A 1 108 ? -14.461 -6.148 15.195 1.00 82.00 108 LEU A C 1
ATOM 813 O O . LEU A 1 108 ? -15.401 -5.355 15.220 1.00 82.00 108 LEU A O 1
ATOM 817 N N . GLU A 1 109 ? -14.195 -6.968 16.214 1.00 83.50 109 GLU A N 1
ATOM 818 C CA . GLU A 1 109 ? -14.975 -6.958 17.452 1.00 83.50 109 GLU A CA 1
ATOM 819 C C . GLU A 1 109 ? -14.882 -5.610 18.174 1.00 83.50 109 GLU A C 1
ATOM 821 O O . GLU A 1 109 ? -15.902 -5.083 18.624 1.00 83.50 109 GLU A O 1
ATOM 826 N N . LEU A 1 110 ? -13.681 -5.023 18.253 1.00 81.25 110 LEU A N 1
ATOM 827 C CA . LEU A 1 110 ? -13.454 -3.729 18.898 1.00 81.25 110 LEU A CA 1
ATOM 828 C C . LEU A 1 110 ? -14.256 -2.600 18.237 1.00 81.25 110 LEU A C 1
ATOM 830 O O . LEU A 1 110 ? -14.846 -1.793 18.948 1.00 81.25 110 LEU A O 1
ATOM 834 N N . ILE A 1 111 ? -14.273 -2.540 16.902 1.00 78.62 111 ILE A N 1
ATOM 835 C CA . ILE A 1 111 ? -14.962 -1.475 16.147 1.00 78.62 111 ILE A CA 1
ATOM 836 C C . ILE A 1 111 ? -16.473 -1.698 15.996 1.00 78.62 111 ILE A C 1
ATOM 838 O O . ILE A 1 111 ? -17.173 -0.792 15.559 1.00 78.62 111 ILE A O 1
ATOM 842 N N . SER A 1 112 ? -16.974 -2.897 16.306 1.00 76.31 112 SER A N 1
ATOM 843 C CA . SER A 1 112 ? -18.404 -3.233 16.219 1.00 76.31 112 SER A CA 1
ATOM 844 C C . SER A 1 112 ? -19.241 -2.751 17.411 1.00 76.31 112 SER A C 1
ATOM 846 O O . SER A 1 112 ? -20.464 -2.895 17.390 1.00 76.31 112 SER A O 1
ATOM 848 N N . LYS A 1 113 ? -18.587 -2.221 18.450 1.00 62.41 113 LYS A N 1
ATOM 849 C CA . LYS A 1 113 ? -19.203 -1.722 19.686 1.00 62.41 113 LYS A CA 1
ATOM 850 C C . LYS A 1 113 ? -19.431 -0.219 19.624 1.00 62.41 113 LYS A C 1
ATOM 852 O O . LYS A 1 113 ? -20.481 0.210 20.149 1.00 62.41 113 LYS A O 1
#

Radius of gyration: 19.35 Å; chains: 1; bounding box: 52×32×43 Å

pLDDT: mean 82.94, std 14.04, range [41.94, 96.75]

Secondary structure (DSSP, 8-state):
----B-TTT--BSSSSTT-EEE-TTS-EEEHHHHHHHHHSS--B-TTT--B--GGG-EEE--------TT-----S---HHHHHHHHHHHTPPTT-------S-HHHHHHHT-

Organism: Hemiselmis andersenii (NCBI:txid464988)

InterPro domains:
  IPR001841 Zinc finger, RING-type [PS50089] (6-49)
  IPR001841 Zinc finger, RING-type [SM00184] (6-48)
  IPR013083 Zinc finger, RING/FYVE/PHD-type [G3DSA:3.30.40.10] (1-66)
  IPR052583 E3 ubiquitin-protein ligase SHPRH-like [PTHR45865] (3-112)

Foldseek 3Di:
DPFDAAPPPRHTAPPDFQQWKAALVRDIHGPVVQVVCQPDPFQADPPPRDHGDPVRMDGGGDPDCPPPVPFDDDPDDDDPVLVVVVSVVVPDDPPDDDDDDDPDVVVVVVSVD

Sequence (113 aa):
RESESCPVCAETIGAKEGDMVVLPCGHMICFKCTRKILIGSSRRCPNCRRGFKEAELAIVFEQEEGGAKGATEVKGSYSTKVVSLVRGILDLPVGDKAIVFSEWDDMLELISK